Protein AF-A0A7C4EVU7-F1 (afdb_monomer_lite)

Radius of gyration: 24.03 Å; chains: 1; bounding box: 32×29×87 Å

Secondary structure (DSSP, 8-state):
------------------SS-HHHHHHHHHHHHHHHHHHHHHTTS-TT--SHHHHHHHHHHHHHHHHHHHHHHPPPTT----

pLDDT: mean 84.58, std 15.68, range [44.81, 98.38]

Sequence (82 aa):
MKKDKRITVSPKIEKPKRIISRRGWRVIFLGIVLVIVGFVILSFASPDAQNWAGKLSPFVILGGYATIGIGIVLPDKEEKLP

Foldseek 3Di:
DDDPPPPPPPPPPPDPPPLFAPQLVVLLVVLVVQLVVLVVLVVVADPVSPDPSSVVSVVSNVVSVVSNVCSSVDHDPVPPDD

Structure (mmCIF, N/CA/C/O backbone):
data_AF-A0A7C4EVU7-F1
#
_entry.id   AF-A0A7C4EVU7-F1
#
loop_
_atom_site.group_PDB
_atom_site.id
_atom_site.t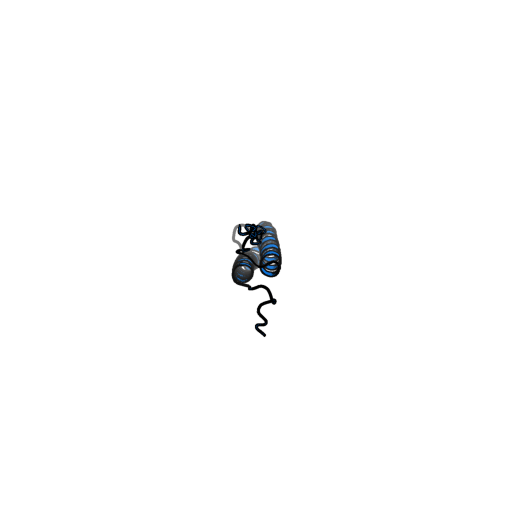ype_symbol
_atom_site.label_atom_id
_atom_site.label_alt_id
_atom_site.label_comp_id
_atom_site.label_asym_id
_atom_site.label_entity_id
_atom_site.label_seq_id
_atom_site.pdbx_PDB_ins_code
_atom_site.Cartn_x
_atom_site.Cartn_y
_atom_site.Cartn_z
_atom_site.occupancy
_atom_site.B_iso_or_equiv
_atom_site.auth_seq_id
_atom_site.auth_comp_id
_atom_site.auth_asym_id
_atom_site.auth_atom_id
_atom_site.pdbx_PDB_model_num
ATOM 1 N N . MET A 1 1 ? -20.037 13.763 65.708 1.00 46.19 1 MET A N 1
ATOM 2 C CA . MET A 1 1 ? -19.893 14.472 64.415 1.00 46.19 1 MET A CA 1
ATOM 3 C C . MET A 1 1 ? -19.139 13.581 63.437 1.00 46.19 1 MET A C 1
ATOM 5 O O . MET A 1 1 ? -18.130 12.994 63.806 1.00 46.19 1 MET A O 1
ATOM 9 N N . LYS A 1 2 ? -19.728 13.380 62.254 1.00 44.81 2 LYS A N 1
ATOM 10 C CA . LYS A 1 2 ? -19.354 12.411 61.210 1.00 44.81 2 LYS A CA 1
ATOM 11 C C . LYS A 1 2 ? -17.948 12.709 60.669 1.00 44.81 2 LYS A C 1
ATOM 13 O O . LYS A 1 2 ? -17.687 13.828 60.251 1.00 44.81 2 LYS A O 1
ATOM 18 N N . LYS A 1 3 ? -17.055 11.713 60.668 1.00 53.81 3 LYS A N 1
ATOM 19 C CA . LYS A 1 3 ? -15.778 11.788 59.944 1.00 53.81 3 LYS A CA 1
ATOM 20 C C . LYS A 1 3 ? -16.099 11.700 58.455 1.00 53.81 3 LYS A C 1
ATOM 22 O O . LYS A 1 3 ? -16.513 10.638 57.993 1.00 53.81 3 LYS A O 1
ATOM 27 N N . ASP A 1 4 ? -15.954 12.810 57.739 1.00 61.69 4 ASP A N 1
ATOM 28 C CA . ASP A 1 4 ? -16.080 12.841 56.285 1.00 61.69 4 ASP A CA 1
ATOM 29 C C . ASP A 1 4 ? -15.021 11.930 55.672 1.00 61.69 4 ASP A C 1
ATOM 31 O O . ASP A 1 4 ? -13.822 12.224 55.637 1.00 61.69 4 ASP A O 1
ATOM 35 N N . LYS A 1 5 ? -15.486 10.764 55.231 1.00 60.88 5 LYS A N 1
ATOM 36 C CA . LYS A 1 5 ? -14.704 9.775 54.507 1.00 60.88 5 LYS A CA 1
ATOM 37 C C . LYS A 1 5 ? -14.485 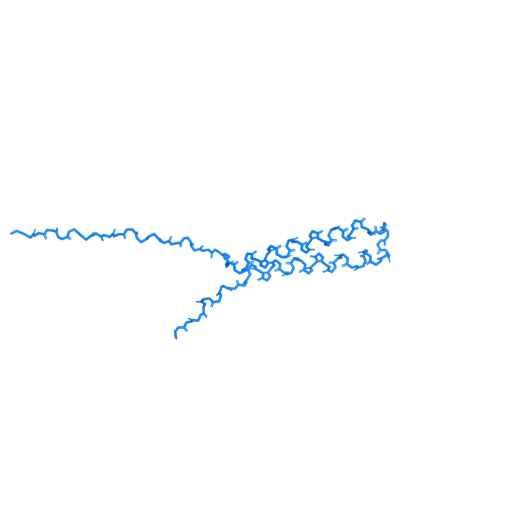10.356 53.116 1.00 60.88 5 LYS A C 1
ATOM 39 O O . LYS A 1 5 ? -15.306 10.153 52.229 1.00 60.88 5 LYS A O 1
ATOM 44 N N . ARG A 1 6 ? -13.416 11.142 52.953 1.00 61.31 6 ARG A N 1
ATOM 45 C CA . ARG A 1 6 ? -12.986 11.658 51.649 1.00 61.31 6 ARG A CA 1
ATOM 46 C C . ARG A 1 6 ? -12.820 10.465 50.715 1.00 61.31 6 ARG A C 1
ATOM 48 O O . ARG A 1 6 ? -11.896 9.671 50.869 1.00 61.31 6 ARG A O 1
ATOM 55 N N . ILE A 1 7 ? -13.764 10.311 49.797 1.00 60.94 7 ILE A N 1
ATOM 56 C CA . ILE A 1 7 ? -13.712 9.316 48.737 1.00 60.94 7 ILE A CA 1
ATOM 57 C C . ILE A 1 7 ? -12.557 9.752 47.838 1.00 60.94 7 ILE A C 1
ATOM 59 O O . ILE A 1 7 ? -12.666 10.716 47.085 1.00 60.94 7 ILE A O 1
ATOM 63 N N . THR A 1 8 ? -11.412 9.089 47.976 1.00 60.16 8 THR A N 1
ATOM 64 C CA . THR A 1 8 ? -10.281 9.226 47.063 1.00 60.16 8 THR A CA 1
ATOM 65 C C . THR A 1 8 ? -10.690 8.613 45.731 1.00 60.16 8 THR A C 1
ATOM 67 O O . THR A 1 8 ? -10.498 7.420 45.499 1.00 60.16 8 THR A O 1
ATOM 70 N N . VAL A 1 9 ? -11.302 9.415 44.861 1.00 66.38 9 VAL A N 1
ATOM 71 C CA . VAL A 1 9 ? -11.452 9.058 43.451 1.00 66.38 9 VAL A CA 1
ATOM 72 C C . VAL A 1 9 ? -10.054 9.161 42.854 1.00 66.38 9 VAL A C 1
ATOM 74 O O . VAL A 1 9 ? -9.620 10.231 42.433 1.00 66.38 9 VAL A O 1
ATOM 77 N N . SER A 1 10 ? -9.294 8.066 42.907 1.00 66.12 10 SER A N 1
ATOM 78 C CA . SER A 1 10 ? -8.054 7.961 42.145 1.00 66.12 10 S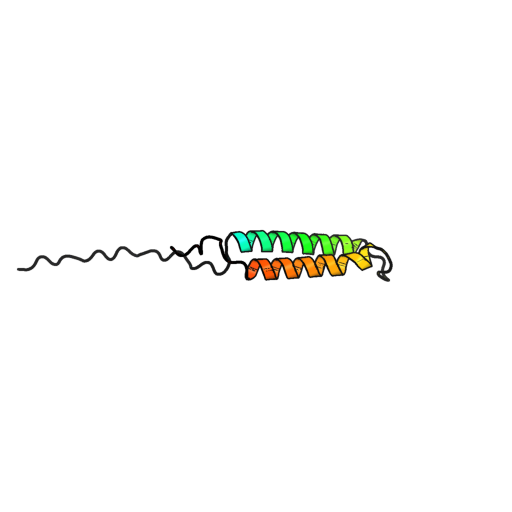ER A CA 1
ATOM 79 C C . SER A 1 10 ? -8.401 8.241 40.683 1.00 66.12 10 SER A C 1
ATOM 81 O O . SER A 1 10 ? -9.321 7.597 40.167 1.00 66.12 10 SER A O 1
ATOM 83 N N . PRO A 1 11 ? -7.723 9.185 40.009 1.00 66.12 11 PRO A N 1
ATOM 84 C CA . PRO A 1 11 ? -7.965 9.429 38.600 1.00 66.12 11 PRO A CA 1
ATOM 85 C C . PRO A 1 11 ? -7.619 8.140 37.862 1.00 66.12 11 PRO A C 1
ATOM 87 O O . PRO A 1 11 ? -6.453 7.763 37.734 1.00 66.12 11 PRO A O 1
ATOM 90 N N . LYS A 1 12 ? -8.649 7.411 37.431 1.00 64.00 12 LYS A N 1
ATOM 91 C CA . LYS A 1 12 ? -8.501 6.290 36.516 1.00 64.00 12 LYS A CA 1
ATOM 92 C C . LYS A 1 12 ? -7.986 6.922 35.233 1.00 64.00 12 LYS A C 1
ATOM 94 O O . LYS A 1 12 ? -8.753 7.534 34.502 1.00 64.00 12 LYS A O 1
ATOM 99 N N . ILE A 1 13 ? -6.671 6.870 35.026 1.00 66.69 13 ILE A N 1
ATOM 100 C CA . ILE A 1 13 ? -6.049 7.319 33.785 1.00 66.69 13 ILE A CA 1
ATOM 101 C C . ILE A 1 13 ? -6.587 6.379 32.710 1.00 66.69 13 ILE A C 1
ATOM 103 O O . ILE A 1 13 ? -6.105 5.256 32.543 1.00 66.69 13 ILE A O 1
ATOM 107 N N . GLU A 1 14 ? -7.669 6.800 32.060 1.00 64.44 14 GLU A N 1
ATOM 108 C CA . GLU A 1 14 ? -8.224 6.120 30.907 1.00 64.44 14 GLU A CA 1
ATOM 109 C C . GLU A 1 14 ? -7.123 6.103 29.858 1.00 64.44 14 GLU A C 1
ATOM 111 O O . GLU A 1 14 ? -6.721 7.133 29.316 1.00 64.44 14 GLU A O 1
ATOM 116 N N . LYS A 1 15 ? -6.548 4.915 29.647 1.00 69.62 15 LYS A N 1
ATOM 117 C CA . LYS A 1 15 ? -5.553 4.719 28.601 1.00 69.62 15 LYS A CA 1
ATOM 118 C C . LYS A 1 15 ? -6.196 5.216 27.307 1.00 69.62 15 LYS A C 1
ATOM 120 O O . LYS A 1 15 ? -7.310 4.774 27.016 1.00 69.62 15 LYS A O 1
ATOM 125 N N . PRO A 1 16 ? -5.534 6.106 26.548 1.00 70.81 16 PRO A N 1
ATOM 126 C CA . PRO A 1 16 ? -6.117 6.656 25.337 1.00 70.81 16 PRO A CA 1
ATOM 127 C C . PRO A 1 16 ? -6.576 5.494 24.464 1.00 70.81 16 PRO A C 1
ATOM 129 O O . PRO A 1 16 ? -5.789 4.584 24.170 1.00 70.81 16 PRO A O 1
ATOM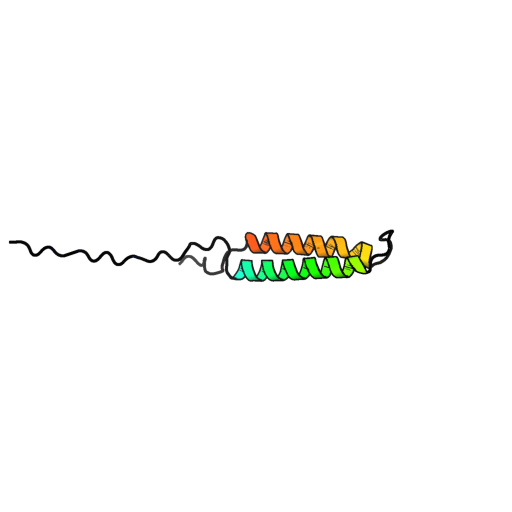 132 N N . LYS A 1 17 ? -7.868 5.495 24.121 1.00 72.38 17 LYS A N 1
ATOM 133 C CA . LYS A 1 17 ? -8.472 4.486 23.258 1.00 72.38 17 LYS A CA 1
ATOM 134 C C . LYS A 1 17 ? -7.719 4.540 21.933 1.00 72.38 17 LYS A C 1
ATOM 136 O O . LYS A 1 17 ? -7.843 5.500 21.177 1.00 72.38 17 LYS A O 1
ATOM 141 N N . ARG A 1 18 ? -6.851 3.557 21.692 1.00 74.25 18 ARG A N 1
ATOM 142 C CA . ARG A 1 18 ? -6.063 3.504 20.461 1.00 74.25 18 ARG A CA 1
ATOM 143 C C . ARG A 1 18 ? -7.032 3.216 19.322 1.00 74.25 18 ARG A C 1
ATOM 145 O O . ARG A 1 18 ? -7.708 2.196 19.348 1.00 74.25 18 ARG A O 1
ATOM 152 N N . ILE A 1 19 ? -7.107 4.132 18.359 1.00 81.94 19 ILE A N 1
ATOM 153 C CA . ILE A 1 19 ? -7.970 4.000 17.175 1.00 81.94 19 ILE A CA 1
ATOM 154 C C . ILE A 1 19 ? -7.494 2.830 16.303 1.00 81.94 19 ILE A C 1
ATOM 156 O O . ILE A 1 19 ? -8.304 2.131 15.711 1.00 81.94 19 ILE A O 1
ATOM 160 N N . ILE A 1 20 ? -6.178 2.597 16.267 1.00 84.38 20 ILE A N 1
ATOM 161 C CA . ILE A 1 20 ? -5.547 1.522 15.503 1.00 84.38 20 ILE A CA 1
ATOM 162 C C . ILE A 1 20 ? -4.859 0.562 16.469 1.00 84.38 20 ILE A C 1
ATOM 164 O O . ILE A 1 20 ? -4.126 0.969 17.380 1.00 84.38 20 ILE A O 1
ATOM 168 N N . SER A 1 21 ? -5.097 -0.721 16.235 1.00 88.81 21 SER A N 1
ATOM 169 C CA . SER A 1 21 ? -4.531 -1.835 16.980 1.00 88.81 21 SER A CA 1
ATOM 170 C C . SER A 1 21 ? -3.000 -1.882 16.838 1.00 88.81 21 SER A C 1
ATOM 172 O O . SER A 1 21 ? -2.432 -1.440 15.831 1.00 88.81 21 SER A O 1
ATOM 174 N N . ARG A 1 22 ? -2.274 -2.421 17.829 1.00 87.94 22 ARG A N 1
ATOM 175 C CA . ARG A 1 22 ? -0.798 -2.549 17.708 1.00 87.94 22 ARG A CA 1
ATOM 176 C C . ARG A 1 22 ? -0.416 -3.434 16.523 1.00 87.94 22 ARG A C 1
ATOM 178 O O . ARG A 1 22 ? 0.603 -3.199 15.873 1.00 87.94 22 ARG A O 1
ATOM 185 N N . ARG A 1 23 ? -1.229 -4.458 16.256 1.00 89.38 23 ARG A N 1
ATOM 186 C CA . ARG A 1 23 ? -1.066 -5.354 15.105 1.00 89.38 23 ARG A CA 1
ATOM 187 C C . ARG A 1 23 ? -1.358 -4.635 13.797 1.00 89.38 23 ARG A C 1
ATOM 189 O O . ARG A 1 23 ? -0.565 -4.755 12.869 1.00 89.38 23 ARG A O 1
ATOM 196 N N . GLY A 1 24 ? -2.432 -3.855 13.762 1.00 92.31 24 GLY A N 1
ATOM 197 C CA . GLY A 1 24 ? -2.823 -3.031 12.628 1.00 92.31 24 GLY A CA 1
ATOM 198 C C . GLY A 1 24 ? -1.710 -2.087 12.204 1.00 92.31 24 GLY A C 1
ATOM 199 O O . GLY A 1 24 ? -1.337 -2.059 11.038 1.00 92.31 24 GLY A O 1
ATOM 200 N N . TRP A 1 25 ? -1.051 -1.443 13.169 1.00 94.56 25 TRP A N 1
ATOM 201 C CA . TRP A 1 25 ? 0.120 -0.604 12.904 1.00 94.56 25 TRP A CA 1
ATOM 202 C C . TRP A 1 25 ? 1.266 -1.356 12.212 1.00 94.56 25 TRP A C 1
ATOM 204 O O . TRP A 1 25 ? 1.895 -0.831 11.296 1.00 94.56 25 TRP A O 1
ATOM 214 N N . ARG A 1 26 ? 1.526 -2.610 12.601 1.00 95.00 26 ARG A N 1
ATOM 215 C CA . ARG A 1 26 ? 2.558 -3.440 11.959 1.00 95.00 26 ARG A CA 1
ATOM 216 C C . ARG A 1 26 ? 2.183 -3.808 10.522 1.00 95.00 26 ARG A C 1
ATOM 218 O O . ARG A 1 26 ? 3.052 -3.819 9.656 1.00 95.00 26 ARG A O 1
ATOM 225 N N . VAL A 1 27 ? 0.903 -4.083 10.273 1.00 96.44 27 VAL A N 1
ATOM 226 C CA . VAL A 1 27 ? 0.385 -4.371 8.926 1.00 96.44 27 VAL A CA 1
ATOM 227 C C . VAL A 1 27 ? 0.434 -3.120 8.045 1.00 96.44 27 VAL A C 1
ATOM 229 O O . VAL A 1 27 ? 0.895 -3.201 6.911 1.00 96.44 27 VAL A O 1
ATOM 232 N N . ILE A 1 28 ? 0.059 -1.953 8.578 1.00 96.56 28 ILE A N 1
ATOM 233 C CA . ILE A 1 28 ? 0.181 -0.662 7.883 1.00 96.56 28 ILE A CA 1
ATOM 234 C C . ILE A 1 28 ? 1.636 -0.403 7.498 1.00 96.56 28 ILE A C 1
ATOM 236 O O . ILE A 1 28 ? 1.911 -0.075 6.349 1.00 96.56 28 ILE A O 1
ATOM 240 N N . PHE A 1 29 ? 2.572 -0.600 8.430 1.00 97.81 29 PHE A N 1
ATOM 241 C CA . PHE A 1 29 ? 3.995 -0.429 8.150 1.00 97.81 29 PHE A CA 1
ATOM 242 C C . PHE A 1 29 ? 4.469 -1.339 7.009 1.00 97.81 29 PHE A C 1
ATOM 244 O O . PHE A 1 29 ? 5.147 -0.875 6.096 1.00 97.81 29 PHE A O 1
ATOM 251 N N . LEU A 1 30 ? 4.057 -2.612 7.013 1.00 97.56 30 LEU A N 1
ATOM 252 C CA . LEU A 1 30 ? 4.363 -3.538 5.922 1.00 97.56 30 LEU A CA 1
ATOM 253 C C . LEU A 1 30 ? 3.773 -3.063 4.584 1.00 97.56 30 LEU A C 1
ATOM 255 O O . LEU A 1 30 ? 4.453 -3.114 3.563 1.00 97.56 30 LEU A O 1
ATOM 259 N N . GLY A 1 31 ? 2.538 -2.558 4.593 1.00 97.75 31 GLY A N 1
ATOM 260 C CA . GLY A 1 31 ? 1.898 -1.997 3.407 1.00 97.75 31 GLY A CA 1
ATOM 261 C C . GLY A 1 31 ? 2.616 -0.755 2.868 1.00 97.75 31 GLY A C 1
ATOM 262 O O . GLY A 1 31 ? 2.810 -0.653 1.661 1.00 97.75 31 GLY A O 1
ATOM 263 N N . ILE A 1 32 ? 3.099 0.140 3.737 1.00 98.25 32 ILE A N 1
ATOM 264 C CA . ILE A 1 32 ? 3.914 1.304 3.340 1.00 98.25 32 ILE A CA 1
ATOM 265 C C . ILE A 1 32 ? 5.206 0.848 2.654 1.00 98.25 32 ILE A C 1
ATOM 267 O O . ILE A 1 32 ? 5.535 1.346 1.578 1.00 98.25 32 ILE A O 1
ATOM 271 N N . VAL A 1 33 ? 5.916 -0.123 3.237 1.00 98.25 33 VAL A N 1
ATOM 272 C CA . VAL A 1 33 ? 7.122 -0.700 2.619 1.00 98.25 33 VAL A CA 1
ATOM 273 C C . VAL A 1 33 ? 6.792 -1.296 1.250 1.00 98.25 33 VAL A C 1
ATOM 275 O O . VAL A 1 33 ? 7.536 -1.079 0.297 1.00 98.25 33 VAL A O 1
ATOM 278 N N . LEU A 1 34 ? 5.657 -1.988 1.122 1.00 97.81 34 LEU A N 1
ATOM 279 C CA . LEU A 1 34 ? 5.233 -2.580 -0.144 1.00 97.81 34 LEU A CA 1
ATOM 280 C C . LEU A 1 34 ? 4.927 -1.518 -1.211 1.00 97.81 34 LEU A C 1
ATOM 282 O O . LEU A 1 34 ? 5.333 -1.683 -2.358 1.00 97.81 34 LEU A O 1
ATOM 286 N N . VAL A 1 35 ? 4.289 -0.403 -0.837 1.00 98.12 35 VAL A N 1
ATOM 287 C CA . VAL A 1 35 ? 4.074 0.741 -1.741 1.00 98.12 35 VAL A CA 1
ATOM 288 C C . VAL A 1 35 ? 5.409 1.327 -2.201 1.00 98.12 35 VAL A C 1
ATOM 290 O O . VAL A 1 35 ? 5.590 1.546 -3.397 1.00 98.12 35 VAL A O 1
ATOM 293 N N . ILE A 1 36 ? 6.364 1.529 -1.285 1.00 98.38 36 ILE A N 1
ATOM 294 C CA . ILE A 1 36 ? 7.704 2.030 -1.629 1.00 98.38 36 ILE A CA 1
ATOM 295 C C . ILE A 1 36 ? 8.393 1.081 -2.615 1.00 98.38 36 ILE A C 1
ATOM 297 O O . ILE A 1 36 ? 8.904 1.533 -3.636 1.00 98.38 36 ILE A O 1
ATOM 301 N N . VAL A 1 37 ? 8.361 -0.230 -2.360 1.00 97.94 37 VAL A N 1
ATOM 302 C CA . VAL A 1 37 ? 8.903 -1.238 -3.286 1.00 97.94 37 VAL A CA 1
ATOM 303 C C . VAL A 1 37 ? 8.194 -1.172 -4.640 1.00 97.94 37 VAL A C 1
ATOM 305 O O . VAL A 1 37 ? 8.857 -1.220 -5.671 1.00 97.94 37 VAL A O 1
ATOM 308 N N . GLY A 1 38 ? 6.873 -0.996 -4.660 1.00 97.12 38 GLY A N 1
ATOM 309 C CA . GLY A 1 38 ? 6.104 -0.805 -5.888 1.00 97.12 38 GLY A CA 1
ATOM 310 C C . GLY A 1 38 ? 6.565 0.408 -6.702 1.00 97.12 38 GLY A C 1
ATOM 311 O O . GLY A 1 38 ? 6.757 0.288 -7.912 1.00 97.12 38 GLY A O 1
ATOM 312 N N . PHE A 1 39 ? 6.825 1.542 -6.046 1.00 97.12 39 PHE A N 1
ATOM 313 C CA . PHE A 1 39 ? 7.399 2.727 -6.693 1.00 97.12 39 PHE A CA 1
ATOM 314 C C . PHE A 1 39 ? 8.834 2.502 -7.175 1.00 97.12 39 PHE A C 1
ATOM 316 O O . PHE A 1 39 ? 9.179 2.941 -8.267 1.00 97.12 39 PHE A O 1
ATOM 323 N N . VAL A 1 40 ? 9.659 1.781 -6.414 1.00 97.25 40 VAL A N 1
ATOM 324 C CA . VAL A 1 40 ? 11.012 1.415 -6.856 1.00 97.25 40 VAL A CA 1
ATOM 325 C C . VAL A 1 40 ? 10.955 0.536 -8.106 1.00 97.25 40 VAL A C 1
ATOM 327 O O . VAL A 1 40 ? 11.689 0.797 -9.052 1.00 97.25 40 VAL A O 1
ATOM 330 N N . ILE A 1 41 ? 10.061 -0.460 -8.155 1.00 95.25 41 ILE A N 1
ATOM 331 C CA . ILE A 1 41 ? 9.845 -1.286 -9.355 1.00 95.25 41 ILE A CA 1
ATOM 332 C C . ILE A 1 41 ? 9.382 -0.407 -10.520 1.00 95.25 41 ILE A C 1
ATOM 334 O O . ILE A 1 41 ? 9.896 -0.548 -11.627 1.00 95.25 41 ILE A O 1
ATOM 338 N N . LEU A 1 42 ? 8.456 0.526 -10.277 1.00 93.94 42 LEU A N 1
ATOM 339 C CA . LEU A 1 42 ? 7.979 1.460 -11.298 1.00 93.94 42 LEU A CA 1
ATOM 340 C C . LEU A 1 42 ? 9.113 2.315 -11.885 1.00 93.94 42 LEU A C 1
ATOM 342 O O . LEU A 1 42 ? 9.091 2.577 -13.081 1.00 93.94 42 LEU A O 1
ATOM 346 N N . SER A 1 43 ? 10.135 2.680 -11.106 1.00 94.62 43 SER A N 1
ATOM 347 C CA . SER A 1 43 ? 11.311 3.405 -11.617 1.00 94.62 43 SER A CA 1
ATOM 348 C C . SER A 1 43 ? 12.124 2.618 -12.653 1.00 94.62 43 SER A C 1
ATOM 350 O O . SER A 1 43 ? 12.874 3.216 -13.419 1.00 94.62 43 SER A O 1
ATOM 352 N N . PHE A 1 44 ? 11.975 1.291 -12.707 1.00 94.12 44 PHE A N 1
ATOM 353 C CA . PHE A 1 44 ? 12.564 0.444 -13.749 1.00 94.12 44 PHE A CA 1
ATOM 354 C C . PHE A 1 44 ? 11.614 0.207 -14.934 1.00 94.12 44 PH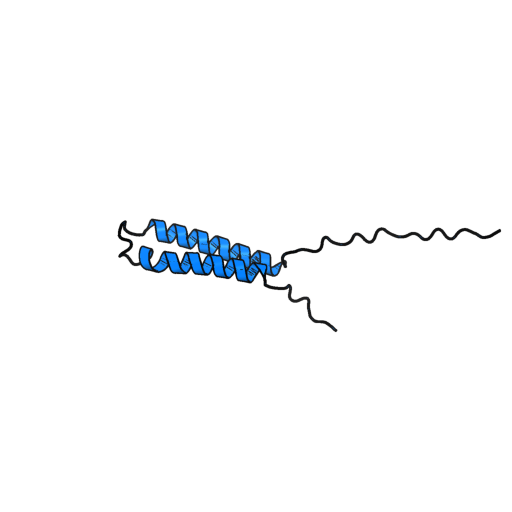E A C 1
ATOM 356 O O . PHE A 1 44 ? 11.960 -0.535 -15.858 1.00 94.12 44 PHE A O 1
ATOM 363 N N . ALA A 1 45 ? 10.407 0.780 -14.928 1.00 94.44 45 ALA A N 1
ATOM 364 C CA . ALA A 1 45 ? 9.474 0.662 -16.039 1.00 94.44 45 ALA A CA 1
ATOM 365 C C . ALA A 1 45 ? 9.963 1.458 -17.258 1.00 94.44 45 ALA A C 1
ATOM 367 O O . ALA A 1 45 ? 10.466 2.574 -17.140 1.00 94.44 45 ALA A O 1
ATOM 368 N N . SER A 1 46 ? 9.806 0.879 -18.448 1.00 91.94 46 SER A N 1
ATOM 369 C CA . SER A 1 46 ? 10.015 1.611 -19.700 1.00 91.94 46 SER A CA 1
ATOM 370 C 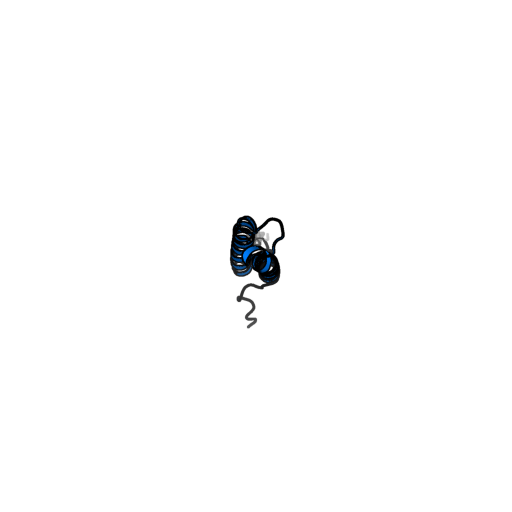C . SER A 1 46 ? 8.947 2.706 -19.849 1.00 91.94 46 SER A C 1
ATOM 372 O O . SER A 1 46 ? 7.861 2.540 -19.291 1.00 91.94 46 SER A O 1
ATOM 374 N N . PRO A 1 47 ? 9.190 3.779 -20.627 1.00 88.69 47 PRO A N 1
ATOM 375 C CA . PRO A 1 47 ? 8.220 4.866 -20.818 1.00 88.69 47 PRO A CA 1
ATOM 376 C C . PRO A 1 47 ? 6.832 4.382 -21.262 1.00 88.69 47 PRO A C 1
ATOM 378 O O . PRO A 1 47 ? 5.820 4.882 -20.784 1.00 88.69 47 PRO A O 1
ATOM 381 N N . ASP A 1 48 ? 6.791 3.339 -22.094 1.00 91.44 48 ASP A N 1
ATOM 382 C CA . ASP A 1 48 ? 5.545 2.742 -22.591 1.00 91.44 48 ASP A CA 1
ATOM 383 C C . ASP A 1 48 ? 4.967 1.660 -21.657 1.00 91.44 48 ASP A C 1
ATOM 385 O O . ASP A 1 48 ? 4.030 0.952 -22.024 1.00 91.44 48 ASP A O 1
ATOM 389 N N . ALA A 1 49 ? 5.569 1.454 -20.479 1.00 86.94 49 ALA A N 1
ATOM 390 C CA . ALA A 1 49 ? 5.220 0.442 -19.476 1.00 86.94 49 ALA A CA 1
ATOM 391 C C . ALA A 1 49 ? 5.104 -1.009 -20.002 1.00 86.94 49 ALA A C 1
ATOM 393 O O . ALA A 1 49 ? 4.531 -1.877 -19.342 1.00 86.94 49 ALA A O 1
ATOM 394 N N . GLN A 1 50 ? 5.667 -1.309 -21.178 1.00 91.38 50 GLN A N 1
ATOM 395 C CA . GLN A 1 50 ? 5.549 -2.630 -21.809 1.00 91.38 50 GLN A CA 1
ATOM 396 C C . GLN A 1 50 ? 6.440 -3.704 -21.174 1.00 91.38 50 GLN A C 1
ATOM 398 O O . GLN A 1 50 ? 6.205 -4.904 -21.366 1.00 91.38 50 GLN A O 1
ATOM 403 N N . ASN A 1 51 ? 7.455 -3.294 -20.413 1.00 92.56 51 ASN A N 1
ATOM 404 C CA . ASN A 1 51 ? 8.335 -4.213 -19.711 1.00 92.56 51 ASN A CA 1
ATOM 405 C C . ASN A 1 51 ? 7.662 -4.803 -18.459 1.00 92.56 51 ASN A C 1
ATOM 407 O O . ASN A 1 51 ? 6.616 -4.353 -17.991 1.00 92.56 51 ASN A O 1
ATOM 411 N N . TRP A 1 52 ? 8.268 -5.852 -17.904 1.00 95.00 52 TRP A N 1
ATOM 412 C CA . TRP A 1 52 ? 7.715 -6.567 -16.750 1.00 95.00 52 TRP A CA 1
ATOM 413 C C . TRP A 1 52 ? 7.491 -5.648 -15.539 1.00 95.00 52 TRP A C 1
ATOM 415 O O . TRP A 1 52 ? 6.503 -5.808 -14.829 1.00 95.00 52 TRP A O 1
ATOM 425 N N . ALA A 1 53 ? 8.367 -4.659 -15.338 1.00 93.25 53 ALA A N 1
ATOM 426 C CA . ALA A 1 53 ? 8.284 -3.711 -14.235 1.00 93.25 53 ALA A CA 1
ATOM 427 C C . ALA A 1 53 ? 7.038 -2.817 -14.335 1.00 93.25 53 ALA A C 1
ATOM 429 O O . ALA A 1 53 ? 6.325 -2.664 -13.345 1.00 93.25 53 ALA A O 1
ATOM 430 N N . GLY A 1 54 ? 6.724 -2.311 -15.535 1.00 91.44 54 GLY A N 1
ATOM 431 C CA . GLY A 1 54 ? 5.502 -1.542 -15.796 1.00 91.44 54 GLY A CA 1
ATOM 432 C C . GLY A 1 54 ? 4.219 -2.361 -15.629 1.00 91.44 54 GLY A C 1
ATOM 433 O O . GLY A 1 54 ? 3.199 -1.826 -15.204 1.00 91.44 54 GLY A O 1
ATOM 434 N N . LYS A 1 55 ? 4.276 -3.675 -15.885 1.00 94.88 55 LYS A N 1
ATOM 435 C CA . LYS A 1 55 ? 3.142 -4.586 -15.659 1.00 94.88 55 LYS A CA 1
ATOM 436 C C . LYS A 1 55 ? 2.967 -4.962 -14.190 1.00 94.88 55 LYS A C 1
ATOM 438 O O . LYS A 1 55 ? 1.836 -5.119 -13.753 1.00 94.88 55 LYS A O 1
ATOM 443 N N . LEU A 1 56 ? 4.055 -5.133 -13.436 1.00 95.19 56 LEU A N 1
ATOM 444 C CA . LEU A 1 56 ? 4.017 -5.623 -12.054 1.00 95.19 56 LEU A CA 1
ATOM 445 C C . LEU A 1 56 ? 3.774 -4.507 -11.030 1.00 95.19 56 LEU A C 1
ATOM 447 O O . LEU A 1 56 ? 3.042 -4.715 -10.060 1.00 95.19 56 LEU A O 1
ATOM 451 N N . SER A 1 57 ? 4.367 -3.329 -11.231 1.00 94.94 57 SER A N 1
ATOM 452 C CA . SER A 1 57 ? 4.305 -2.231 -10.261 1.00 94.94 57 SER A CA 1
ATOM 453 C C . SER A 1 57 ? 2.885 -1.784 -9.885 1.00 94.94 57 SER A C 1
ATOM 455 O O . SER A 1 57 ? 2.669 -1.576 -8.688 1.00 94.94 57 SER A O 1
ATOM 457 N N . PRO A 1 58 ? 1.880 -1.720 -10.789 1.00 94.88 58 PRO A N 1
ATOM 458 C CA . PRO A 1 58 ? 0.537 -1.288 -10.409 1.00 94.88 58 PRO A CA 1
ATOM 459 C C . PRO A 1 58 ? -0.098 -2.250 -9.404 1.00 94.88 58 PRO A C 1
ATOM 461 O O . PRO A 1 58 ? -0.717 -1.815 -8.435 1.00 94.88 58 PRO A O 1
ATOM 464 N N . PHE A 1 59 ? 0.112 -3.559 -9.579 1.00 97.38 59 PHE A N 1
ATOM 465 C CA . PHE A 1 59 ? -0.402 -4.578 -8.664 1.00 97.38 59 PHE A CA 1
ATOM 466 C C . PHE A 1 59 ? 0.298 -4.538 -7.307 1.00 97.38 59 PHE A C 1
ATOM 468 O O . PHE A 1 59 ? -0.360 -4.702 -6.283 1.00 97.38 59 PHE A O 1
ATOM 475 N N . VAL A 1 60 ? 1.611 -4.288 -7.278 1.00 97.19 60 VAL A N 1
ATOM 476 C CA . VAL A 1 60 ? 2.371 -4.170 -6.022 1.00 97.19 60 VAL A CA 1
ATOM 477 C C . VAL A 1 60 ? 1.934 -2.932 -5.239 1.00 97.19 60 VAL A C 1
ATOM 479 O O . VAL A 1 60 ? 1.679 -3.026 -4.039 1.00 97.19 60 VAL A O 1
ATOM 482 N N . ILE A 1 61 ? 1.781 -1.790 -5.914 1.00 97.50 61 ILE A N 1
ATOM 483 C CA . ILE A 1 61 ? 1.306 -0.544 -5.298 1.00 97.50 61 ILE A CA 1
ATOM 484 C C . ILE A 1 61 ? -0.124 -0.729 -4.772 1.00 97.50 61 ILE A C 1
ATOM 486 O O . ILE A 1 61 ? -0.403 -0.408 -3.615 1.00 97.50 61 ILE A O 1
ATOM 490 N N . LEU A 1 62 ? -1.018 -1.306 -5.582 1.00 98.19 62 LEU A N 1
ATOM 491 C CA . LEU A 1 62 ? -2.401 -1.567 -5.184 1.00 98.19 62 LEU A CA 1
ATOM 492 C C . LEU A 1 62 ? -2.482 -2.553 -4.010 1.00 98.19 62 LEU A C 1
ATOM 494 O O . LEU A 1 62 ? -3.215 -2.313 -3.051 1.00 98.19 62 LEU A O 1
ATOM 498 N N . GLY A 1 63 ? -1.687 -3.624 -4.043 1.00 97.69 63 GLY A N 1
ATOM 499 C CA . GLY A 1 63 ? -1.556 -4.573 -2.939 1.00 97.69 63 GLY A CA 1
ATOM 500 C C . GLY A 1 63 ? -1.033 -3.915 -1.660 1.00 97.69 63 GLY A C 1
ATOM 501 O O . GLY A 1 63 ? -1.516 -4.222 -0.567 1.00 97.69 63 GLY A O 1
ATOM 502 N N . GLY A 1 64 ? -0.111 -2.956 -1.779 1.00 97.94 64 GLY A N 1
ATOM 503 C CA . GLY A 1 64 ? 0.360 -2.127 -0.669 1.00 97.94 64 GLY A CA 1
ATOM 504 C C . GLY A 1 64 ? -0.764 -1.317 -0.026 1.00 97.94 64 GLY A C 1
ATOM 505 O O . GLY A 1 64 ? -0.969 -1.410 1.186 1.00 97.94 64 GLY A O 1
ATOM 506 N N . TYR A 1 65 ? -1.562 -0.605 -0.825 1.00 97.94 65 TYR A N 1
ATOM 507 C CA . TYR A 1 65 ? -2.721 0.140 -0.318 1.00 97.94 65 TYR A CA 1
ATOM 508 C C . TYR A 1 65 ? -3.796 -0.764 0.293 1.00 97.94 65 TYR A C 1
ATOM 510 O O . TYR A 1 65 ? -4.322 -0.449 1.362 1.00 97.94 65 TYR A O 1
ATOM 518 N N . ALA A 1 66 ? -4.085 -1.911 -0.325 1.00 98.00 66 ALA A N 1
ATOM 519 C CA . ALA A 1 66 ? -5.007 -2.894 0.238 1.00 98.00 66 ALA A CA 1
ATOM 520 C C . ALA A 1 66 ? -4.512 -3.408 1.602 1.00 98.00 66 ALA A C 1
ATOM 522 O O . ALA A 1 66 ? -5.284 -3.478 2.557 1.00 98.00 66 ALA A O 1
ATOM 523 N N . THR A 1 67 ? -3.210 -3.686 1.726 1.00 97.81 67 THR A N 1
ATOM 524 C CA . THR A 1 67 ? -2.580 -4.105 2.989 1.00 97.81 67 THR A CA 1
ATOM 525 C C . THR A 1 67 ? -2.710 -3.028 4.065 1.00 97.81 67 THR A C 1
ATOM 527 O O . THR A 1 67 ? -3.058 -3.341 5.203 1.00 97.81 67 THR A O 1
ATOM 530 N N . ILE A 1 68 ? -2.501 -1.755 3.714 1.00 97.25 68 ILE A N 1
ATOM 531 C CA . ILE A 1 68 ? -2.721 -0.627 4.632 1.00 97.25 68 ILE A CA 1
ATOM 532 C C . ILE A 1 68 ? -4.180 -0.595 5.103 1.00 97.25 68 ILE A C 1
ATOM 534 O O . ILE A 1 68 ? -4.422 -0.525 6.308 1.00 97.25 68 ILE A O 1
ATOM 538 N N . GLY A 1 69 ? -5.143 -0.704 4.183 1.00 96.44 69 GLY A N 1
ATOM 539 C CA . GLY A 1 69 ? -6.571 -0.746 4.513 1.00 96.44 69 GLY A CA 1
ATOM 540 C C . GLY A 1 69 ? -6.921 -1.886 5.474 1.00 96.44 69 GLY A C 1
ATOM 541 O O . GLY A 1 69 ? -7.579 -1.659 6.489 1.00 96.44 69 GLY A O 1
ATOM 542 N N . ILE A 1 70 ? -6.400 -3.090 5.220 1.00 95.25 70 ILE A N 1
ATOM 543 C CA . ILE A 1 70 ? -6.558 -4.240 6.123 1.00 95.25 70 ILE A CA 1
ATOM 544 C C . ILE A 1 70 ? -5.965 -3.922 7.498 1.00 95.25 70 ILE A C 1
ATOM 546 O O . ILE A 1 70 ? -6.606 -4.181 8.512 1.00 95.25 70 ILE A O 1
ATOM 550 N N . GLY A 1 71 ? -4.774 -3.326 7.554 1.00 93.56 71 GLY A N 1
ATOM 551 C CA . GLY A 1 71 ? -4.133 -2.950 8.812 1.00 93.56 71 GLY A CA 1
ATOM 552 C C . GLY A 1 71 ? -4.918 -1.918 9.626 1.00 93.56 71 GLY A C 1
ATOM 553 O O . GLY A 1 71 ? -4.887 -1.972 10.852 1.00 93.56 71 GLY A O 1
ATOM 554 N N . ILE A 1 72 ? -5.662 -1.020 8.977 1.00 93.38 72 ILE A N 1
ATOM 555 C CA . ILE A 1 72 ? -6.538 -0.057 9.662 1.00 93.38 72 ILE A CA 1
ATOM 556 C C . ILE A 1 72 ? -7.736 -0.767 10.306 1.00 93.38 72 ILE A C 1
ATOM 558 O O . ILE A 1 72 ? -8.096 -0.448 11.437 1.00 93.38 72 ILE A O 1
ATOM 562 N N . VAL A 1 73 ? -8.339 -1.730 9.605 1.00 93.31 73 VAL A N 1
ATOM 563 C CA . VAL A 1 73 ? -9.561 -2.423 10.055 1.00 93.31 73 VAL A CA 1
ATOM 564 C C . VAL A 1 73 ? -9.256 -3.591 11.006 1.00 93.31 73 VAL A C 1
ATOM 566 O O . VAL A 1 73 ? -10.134 -4.023 11.748 1.00 93.31 73 VAL A O 1
ATOM 569 N N . LEU A 1 74 ? -8.023 -4.106 11.024 1.00 89.69 74 LEU A N 1
ATOM 570 C CA . LEU A 1 74 ? -7.650 -5.293 11.795 1.00 89.69 74 LEU A CA 1
ATOM 571 C C . LEU A 1 74 ? -7.706 -5.039 13.320 1.00 89.69 74 LEU A C 1
ATOM 573 O O . LEU A 1 74 ? -6.895 -4.260 13.834 1.00 89.69 74 LEU A O 1
ATOM 577 N N . PRO A 1 75 ? -8.581 -5.727 14.079 1.00 79.38 75 PRO A N 1
ATOM 578 C CA . PRO A 1 75 ? -8.650 -5.589 15.534 1.00 79.38 75 PRO A CA 1
ATOM 579 C C . PRO A 1 75 ? -7.457 -6.260 16.241 1.00 79.38 75 PRO A C 1
ATOM 581 O O . PRO A 1 75 ? -6.810 -7.170 15.711 1.00 79.38 75 PRO A O 1
ATOM 584 N N . ASP A 1 76 ? -7.144 -5.827 17.467 1.00 79.00 76 ASP A N 1
ATOM 585 C CA . ASP A 1 76 ? -6.167 -6.529 18.311 1.00 79.00 76 ASP A CA 1
ATOM 586 C C . ASP A 1 76 ? -6.773 -7.866 18.796 1.00 79.00 76 ASP A C 1
ATOM 588 O O . ASP A 1 76 ? -7.932 -7.927 19.187 1.00 79.00 76 ASP A O 1
ATOM 592 N N . LYS A 1 77 ? -5.986 -8.958 18.819 1.00 67.06 77 LYS A N 1
ATOM 593 C CA . LYS A 1 77 ? -6.433 -10.311 19.257 1.00 67.06 77 LYS A CA 1
ATOM 594 C C . LYS A 1 77 ? -6.818 -10.426 20.748 1.00 67.06 77 LYS A C 1
ATOM 596 O O . LYS A 1 77 ? -6.935 -11.540 21.249 1.00 67.06 77 LYS A O 1
ATOM 601 N N . GLU A 1 78 ? -7.013 -9.323 21.459 1.00 60.50 78 GLU A N 1
ATOM 602 C CA . GLU A 1 78 ? -7.524 -9.341 22.837 1.00 60.50 78 GLU A CA 1
ATOM 603 C C . GLU A 1 78 ? -9.050 -9.216 22.908 1.00 60.50 78 GLU A C 1
ATOM 605 O O . GLU A 1 78 ? -9.609 -9.028 23.979 1.00 60.50 78 GLU A O 1
ATOM 610 N N . GLU A 1 79 ? -9.748 -9.421 21.793 1.00 58.38 79 GLU A N 1
ATOM 611 C CA . GLU A 1 79 ? -11.184 -9.695 21.790 1.00 58.38 79 GLU A CA 1
ATOM 612 C C . GLU A 1 79 ? -11.434 -11.212 21.828 1.00 58.38 79 GLU A C 1
ATOM 614 O O . GLU A 1 79 ? -12.057 -11.809 20.955 1.00 58.38 79 GLU A O 1
ATOM 619 N N . LYS A 1 80 ? -10.879 -11.871 22.850 1.00 49.28 80 LYS A N 1
ATOM 620 C CA . LYS A 1 80 ? -11.498 -13.081 23.397 1.00 49.28 80 LYS A CA 1
ATOM 621 C C . LYS A 1 80 ? -12.323 -12.618 24.590 1.00 49.28 80 LYS A C 1
ATOM 623 O O . LYS A 1 80 ? -11.785 -12.448 25.680 1.00 49.28 80 LYS A O 1
ATOM 628 N N . LEU A 1 81 ? -13.598 -12.327 24.340 1.00 59.81 81 LEU A N 1
ATOM 629 C CA . LEU A 1 81 ? -14.592 -12.193 25.403 1.00 59.81 81 LEU A CA 1
ATOM 630 C C . LEU A 1 81 ? -14.644 -13.514 26.211 1.00 59.81 81 LEU A C 1
ATOM 632 O O . LEU A 1 81 ? -14.395 -14.567 25.615 1.00 59.81 81 LEU A O 1
ATOM 636 N N . PRO A 1 82 ? -14.865 -13.432 27.538 1.00 57.81 82 PRO A N 1
ATOM 637 C CA . PRO A 1 82 ? -14.794 -14.549 28.488 1.00 57.81 82 PRO A CA 1
ATOM 638 C C . PRO A 1 82 ? -15.739 -15.709 28.164 1.00 57.81 82 PRO A C 1
ATOM 640 O O . PRO A 1 82 ? -16.821 -15.451 27.590 1.00 57.81 82 PRO A O 1
#